Protein AF-A0A374WQ20-F1 (afdb_monomer_lite)

Radius of gyration: 15.82 Å; chains: 1; bounding box: 30×45×33 Å

Structure (mmCIF, N/CA/C/O backbone):
data_AF-A0A374WQ20-F1
#
_entry.id   AF-A0A374WQ20-F1
#
loop_
_atom_site.group_PDB
_atom_site.id
_atom_site.type_symbol
_atom_site.label_atom_id
_atom_site.label_alt_id
_atom_site.label_comp_id
_atom_site.label_asym_id
_atom_site.label_entity_id
_atom_site.label_seq_id
_atom_site.pdbx_PDB_ins_code
_atom_site.Cartn_x
_atom_site.Cartn_y
_atom_site.Cartn_z
_atom_site.occupancy
_atom_site.B_iso_or_equiv
_atom_site.auth_seq_id
_atom_site.auth_comp_id
_atom_site.auth_asym_id
_atom_site.auth_atom_id
_atom_site.pdbx_PDB_model_num
ATOM 1 N N . MET A 1 1 ? 12.275 -36.268 0.951 1.00 54.03 1 MET A N 1
ATOM 2 C CA . MET A 1 1 ? 11.335 -35.352 0.262 1.00 54.03 1 MET A CA 1
ATOM 3 C C . MET A 1 1 ? 11.968 -34.889 -1.045 1.00 54.03 1 MET A C 1
ATOM 5 O O . MET A 1 1 ? 13.003 -34.237 -0.990 1.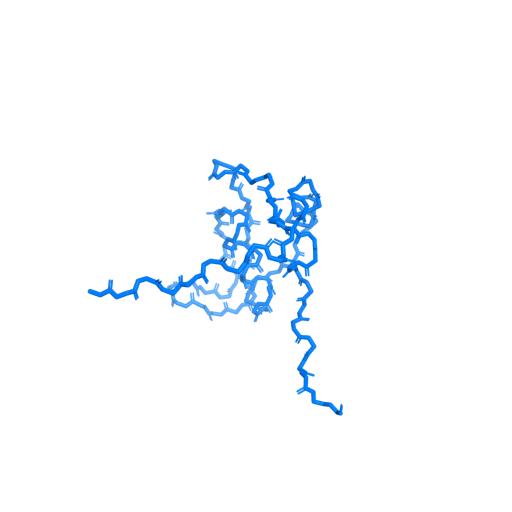00 54.03 1 MET A O 1
ATOM 9 N N . LYS A 1 2 ? 11.414 -35.260 -2.209 1.00 52.38 2 LYS A N 1
ATOM 10 C CA . LYS A 1 2 ? 11.861 -34.704 -3.498 1.00 52.38 2 LYS A CA 1
ATOM 11 C C . LYS A 1 2 ? 11.338 -33.269 -3.598 1.00 52.38 2 LYS A C 1
ATOM 13 O O . LYS A 1 2 ? 10.128 -33.071 -3.561 1.00 52.38 2 LYS A O 1
ATOM 18 N N . ARG A 1 3 ? 12.233 -32.282 -3.671 1.00 60.41 3 ARG A N 1
ATOM 19 C CA . ARG A 1 3 ? 11.855 -30.893 -3.967 1.00 60.41 3 ARG A CA 1
ATOM 20 C C . ARG A 1 3 ? 11.428 -30.837 -5.435 1.00 60.41 3 ARG A C 1
ATOM 22 O O . ARG A 1 3 ? 12.156 -31.318 -6.298 1.00 60.41 3 ARG A O 1
ATOM 29 N N . SER A 1 4 ? 10.230 -30.330 -5.703 1.00 65.75 4 SER A N 1
ATOM 30 C CA . SER A 1 4 ? 9.724 -30.102 -7.058 1.00 65.75 4 SER A CA 1
ATOM 31 C C . SER A 1 4 ? 10.640 -29.132 -7.813 1.00 65.75 4 SER A C 1
ATOM 33 O O . SER A 1 4 ? 11.115 -28.157 -7.233 1.00 65.75 4 SER A O 1
ATOM 35 N N . ASN A 1 5 ? 10.895 -29.422 -9.094 1.00 60.28 5 ASN A N 1
ATOM 36 C CA . ASN A 1 5 ? 11.721 -28.600 -9.979 1.00 60.28 5 ASN A CA 1
ATOM 37 C C . ASN A 1 5 ? 11.223 -27.149 -9.997 1.00 60.28 5 ASN A C 1
ATOM 39 O O . ASN A 1 5 ? 10.050 -26.888 -10.273 1.00 60.28 5 ASN A O 1
ATOM 43 N N . ILE A 1 6 ? 12.131 -26.216 -9.710 1.00 64.62 6 ILE A N 1
ATOM 44 C CA . ILE A 1 6 ? 11.898 -24.779 -9.850 1.00 64.62 6 ILE A CA 1
ATOM 45 C C . ILE A 1 6 ? 11.749 -24.501 -11.345 1.00 64.62 6 ILE A C 1
ATOM 47 O O . ILE A 1 6 ? 12.640 -24.790 -12.139 1.00 64.62 6 ILE A O 1
ATOM 51 N N . ASN A 1 7 ? 10.581 -24.001 -11.731 1.00 59.06 7 ASN A N 1
ATOM 52 C CA . ASN A 1 7 ? 10.238 -23.724 -13.116 1.00 59.06 7 ASN A CA 1
ATOM 53 C C . ASN A 1 7 ? 10.941 -22.417 -13.537 1.00 59.06 7 ASN A C 1
ATOM 55 O O . ASN A 1 7 ? 10.415 -21.333 -13.307 1.00 59.06 7 ASN A O 1
ATOM 59 N N . THR A 1 8 ? 12.142 -22.514 -14.115 1.00 58.16 8 THR A N 1
ATOM 60 C CA . THR A 1 8 ? 12.991 -21.377 -14.539 1.00 58.16 8 THR A CA 1
ATOM 61 C C . THR A 1 8 ? 12.488 -20.646 -15.794 1.00 58.16 8 THR A C 1
ATOM 63 O O . THR A 1 8 ? 13.116 -19.703 -16.261 1.00 58.16 8 THR A O 1
ATOM 66 N N . ALA A 1 9 ? 11.346 -21.058 -16.358 1.00 53.66 9 ALA A N 1
ATOM 67 C CA . ALA A 1 9 ? 10.803 -20.528 -17.612 1.00 53.66 9 ALA A CA 1
ATOM 68 C C . ALA A 1 9 ? 10.103 -19.160 -17.490 1.00 53.66 9 ALA A C 1
ATOM 70 O O . ALA A 1 9 ? 9.717 -18.576 -18.502 1.00 53.66 9 ALA A O 1
ATOM 71 N N . LYS A 1 10 ? 9.906 -18.632 -16.278 1.00 57.22 10 LYS A N 1
ATOM 72 C CA . LYS A 1 10 ? 9.412 -17.265 -16.083 1.00 57.22 10 LYS A CA 1
ATOM 73 C C . LYS A 1 10 ? 10.600 -16.407 -15.695 1.00 57.22 10 LYS A C 1
ATOM 75 O O . LYS A 1 10 ? 11.123 -16.586 -14.607 1.00 57.22 10 LYS A O 1
ATOM 80 N N . SER A 1 11 ? 10.997 -15.492 -16.579 1.00 55.25 11 SER A N 1
ATOM 81 C CA . SER A 1 11 ? 11.894 -14.384 -16.246 1.00 55.25 11 SER A CA 1
ATOM 82 C C . SER A 1 11 ? 11.473 -13.815 -14.893 1.00 55.25 11 SER A C 1
ATOM 84 O O . SER A 1 11 ? 10.343 -13.324 -14.777 1.00 55.25 11 SER A O 1
ATOM 86 N N . ASP A 1 12 ? 12.320 -13.956 -13.878 1.00 58.81 12 ASP A N 1
ATOM 87 C CA . ASP A 1 12 ? 12.037 -13.463 -12.538 1.00 58.81 12 ASP A CA 1
ATOM 88 C C . ASP A 1 12 ? 11.725 -11.966 -12.636 1.00 58.81 12 ASP A C 1
ATOM 90 O O . ASP A 1 12 ? 12.603 -11.148 -12.905 1.00 58.81 12 ASP A O 1
ATOM 94 N N . LYS A 1 13 ? 10.444 -11.600 -12.493 1.00 66.75 13 LYS A N 1
ATOM 95 C CA . LYS A 1 13 ? 10.044 -10.201 -12.338 1.00 66.75 13 LYS A CA 1
ATOM 96 C C . LYS A 1 13 ? 10.537 -9.774 -10.963 1.00 66.75 13 LYS A C 1
ATOM 98 O O . LYS A 1 13 ? 9.861 -10.007 -9.964 1.00 66.75 13 LYS A O 1
ATOM 103 N N . SER A 1 14 ? 11.745 -9.229 -10.914 1.00 68.44 14 SER A N 1
ATOM 104 C CA . SER A 1 14 ? 12.277 -8.583 -9.727 1.00 68.44 14 SER A CA 1
ATOM 105 C C . SER A 1 14 ? 11.646 -7.199 -9.595 1.00 68.44 14 SER A C 1
ATOM 107 O O . SER A 1 14 ? 11.531 -6.449 -10.563 1.00 68.44 14 SER A O 1
ATOM 109 N N . TYR A 1 15 ? 11.206 -6.883 -8.383 1.00 74.56 15 TYR A N 1
ATOM 110 C CA . TYR A 1 15 ? 10.693 -5.568 -8.027 1.00 74.56 15 TYR A CA 1
ATOM 111 C C . TYR A 1 15 ? 11.724 -4.886 -7.137 1.00 74.56 15 TYR A C 1
ATOM 113 O O . TYR A 1 15 ? 12.230 -5.506 -6.199 1.00 74.56 15 TYR A O 1
ATOM 121 N N . ASN A 1 16 ? 12.047 -3.629 -7.432 1.00 77.19 16 ASN A N 1
ATOM 122 C CA . ASN A 1 16 ? 12.956 -2.847 -6.602 1.00 77.19 16 ASN A CA 1
ATOM 123 C C . ASN A 1 16 ? 12.141 -2.167 -5.498 1.00 77.19 16 ASN A C 1
ATOM 125 O O . ASN A 1 16 ? 11.648 -1.057 -5.676 1.00 77.19 16 ASN A O 1
ATOM 129 N N . LEU A 1 17 ? 11.906 -2.898 -4.409 1.00 77.81 17 LEU A N 1
ATOM 130 C CA . LEU A 1 17 ? 11.097 -2.444 -3.283 1.00 77.81 17 LEU A CA 1
ATOM 131 C C . LEU A 1 17 ? 12.006 -1.979 -2.148 1.00 77.81 17 LEU A C 1
ATOM 133 O O . LEU A 1 17 ? 12.720 -2.797 -1.566 1.00 77.81 17 LEU A O 1
ATOM 137 N N . ASP A 1 18 ? 11.916 -0.702 -1.786 1.00 79.31 18 ASP A N 1
ATOM 138 C CA . ASP A 1 18 ? 12.412 -0.247 -0.492 1.00 79.31 18 ASP A CA 1
ATOM 139 C C . ASP A 1 18 ? 11.382 -0.609 0.587 1.00 79.31 18 ASP A C 1
ATOM 141 O O . ASP A 1 18 ? 10.230 -0.178 0.560 1.00 79.31 18 ASP A O 1
ATOM 145 N N . LEU A 1 19 ? 11.784 -1.469 1.522 1.00 77.00 19 LEU A N 1
ATOM 146 C CA . LEU A 1 19 ? 10.930 -1.922 2.622 1.00 77.00 19 LEU A CA 1
ATOM 147 C C . LEU A 1 19 ? 10.915 -0.941 3.800 1.00 77.00 19 LEU A C 1
ATOM 149 O O . LEU A 1 19 ? 10.103 -1.107 4.711 1.00 77.00 19 LEU 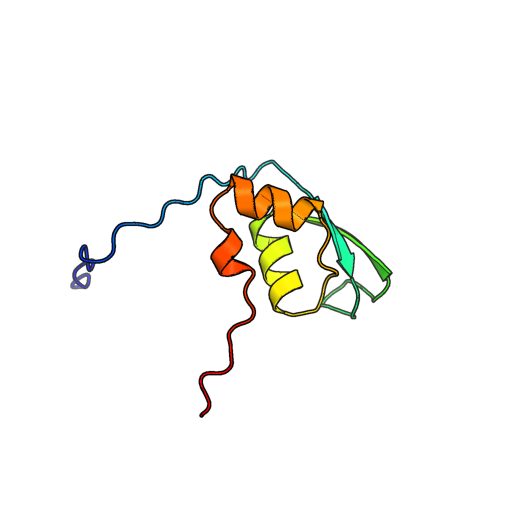A O 1
ATOM 153 N N . SER A 1 20 ? 11.809 0.047 3.786 1.00 81.31 20 SER A N 1
ATOM 154 C CA . SER A 1 20 ? 11.903 1.096 4.805 1.00 81.31 20 SER A CA 1
ATOM 155 C C . SER A 1 20 ? 10.936 2.243 4.517 1.00 81.31 20 SER A C 1
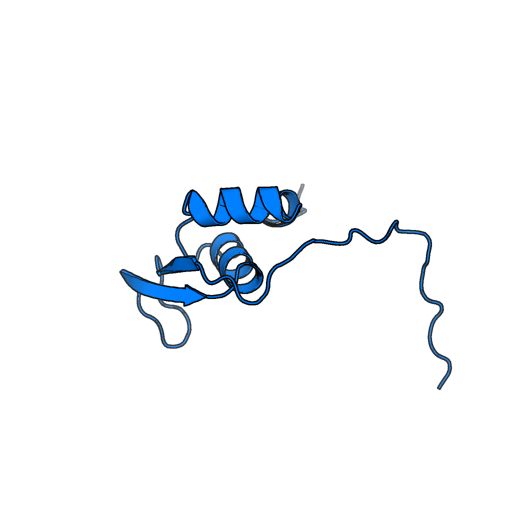ATOM 157 O O . SER A 1 20 ? 10.559 2.978 5.429 1.00 81.31 20 SER A O 1
ATOM 159 N N . GLU A 1 21 ? 10.527 2.390 3.256 1.00 83.50 21 GLU A N 1
ATOM 160 C CA . GLU A 1 21 ? 9.592 3.418 2.828 1.00 83.50 21 GLU A CA 1
ATOM 161 C C . GLU A 1 21 ? 8.167 3.066 3.276 1.00 83.50 21 GLU A C 1
ATOM 163 O O . GLU A 1 21 ? 7.637 1.975 3.026 1.00 83.50 21 GLU A O 1
ATOM 168 N N . VAL A 1 22 ? 7.544 4.010 3.977 1.00 87.81 22 VAL A N 1
ATOM 169 C CA . VAL A 1 22 ? 6.181 3.893 4.491 1.00 87.81 22 VAL A CA 1
ATOM 170 C C . VAL A 1 22 ? 5.330 5.022 3.937 1.00 87.81 22 VAL A C 1
ATOM 172 O O . VAL A 1 22 ? 5.696 6.192 4.008 1.00 87.81 22 VAL A O 1
ATOM 175 N N . HIS A 1 23 ? 4.166 4.659 3.411 1.00 85.12 23 HIS A N 1
ATOM 176 C CA . HIS A 1 23 ? 3.220 5.586 2.809 1.00 85.12 23 HIS A CA 1
ATOM 177 C C . HIS A 1 23 ? 1.980 5.707 3.675 1.00 85.12 23 HIS A C 1
ATOM 179 O O . HIS A 1 23 ? 1.511 4.730 4.273 1.00 85.12 23 HIS A O 1
ATOM 185 N N . LYS A 1 24 ? 1.432 6.918 3.717 1.00 88.06 24 LYS A N 1
ATOM 186 C CA . LYS A 1 24 ? 0.191 7.193 4.423 1.00 88.06 24 LYS A CA 1
ATOM 187 C C . LYS A 1 24 ? -0.992 6.647 3.624 1.00 88.06 24 LYS A C 1
ATOM 189 O O . LYS A 1 24 ? -1.158 6.939 2.441 1.00 88.06 24 LYS A O 1
ATOM 194 N N . VAL A 1 25 ? -1.829 5.862 4.290 1.00 87.44 25 VAL A N 1
ATOM 195 C CA . VAL A 1 25 ? -3.041 5.255 3.742 1.00 87.44 25 VAL A CA 1
ATOM 196 C C . VAL A 1 25 ? -4.250 5.657 4.570 1.00 87.44 25 VAL A C 1
ATOM 198 O O . VAL A 1 25 ? -4.188 5.678 5.799 1.00 87.44 25 VAL A O 1
ATOM 201 N N . THR A 1 26 ? -5.357 5.943 3.889 1.00 89.38 26 THR A N 1
ATOM 202 C CA . THR A 1 26 ? -6.639 6.268 4.516 1.00 89.38 26 THR A CA 1
ATOM 203 C C . THR A 1 26 ? -7.637 5.143 4.279 1.00 89.38 26 THR A C 1
ATOM 205 O O . THR A 1 26 ? -7.882 4.725 3.141 1.00 89.38 26 THR A O 1
ATOM 208 N N . PHE A 1 27 ? -8.200 4.617 5.364 1.00 88.88 27 PHE A N 1
ATOM 209 C CA . PHE A 1 27 ? -9.181 3.541 5.304 1.00 88.88 27 PHE A CA 1
ATOM 210 C C . PHE A 1 27 ? -10.534 4.084 4.844 1.00 88.88 27 PHE A C 1
ATOM 212 O O . PHE A 1 27 ? -11.115 4.966 5.466 1.00 88.88 27 PHE A O 1
ATOM 219 N N . GLN A 1 28 ? -11.067 3.533 3.757 1.00 88.31 28 GLN A N 1
ATOM 220 C CA . GLN A 1 28 ? -12.425 3.815 3.284 1.00 88.31 28 GLN A CA 1
ATOM 221 C C . GLN A 1 28 ? -13.469 2.908 3.947 1.00 88.31 28 GLN A C 1
ATOM 223 O O . GLN A 1 28 ? -14.659 3.214 3.922 1.00 88.31 28 GLN A O 1
ATOM 228 N N . LYS A 1 29 ? -13.042 1.768 4.502 1.00 87.56 29 LYS A N 1
ATOM 229 C CA . LYS A 1 29 ? -13.902 0.764 5.137 1.00 87.56 29 LYS A CA 1
ATOM 230 C C . LYS A 1 29 ? -13.247 0.227 6.397 1.00 87.56 29 LYS A C 1
ATOM 232 O O . LYS A 1 29 ? -12.021 0.195 6.486 1.00 87.56 29 LYS A O 1
ATOM 237 N N . ASP A 1 30 ? -14.075 -0.266 7.309 1.00 88.25 30 ASP A N 1
ATOM 238 C CA . ASP A 1 30 ? -13.608 -0.970 8.498 1.00 88.25 30 ASP A CA 1
ATOM 239 C C . ASP A 1 30 ? -12.832 -2.228 8.090 1.00 88.25 30 ASP A C 1
ATOM 241 O O . ASP A 1 30 ? -13.312 -3.054 7.305 1.00 88.25 30 ASP A O 1
ATOM 245 N N . PHE A 1 31 ? -11.616 -2.373 8.611 1.00 84.62 31 PHE A N 1
ATOM 246 C CA . PHE A 1 31 ? -10.754 -3.501 8.294 1.00 84.62 31 PHE A CA 1
ATOM 247 C C . PHE A 1 31 ? -9.876 -3.899 9.479 1.00 84.62 31 PHE A C 1
ATOM 249 O O . PHE A 1 31 ? -8.929 -3.207 9.858 1.00 84.62 31 PHE A O 1
ATOM 256 N N . GLY A 1 32 ? -10.174 -5.070 10.046 1.00 84.56 32 GLY A N 1
ATOM 257 C CA . GLY A 1 32 ? -9.481 -5.581 11.223 1.00 84.56 32 GLY A CA 1
ATOM 258 C C . GLY A 1 32 ? -9.706 -4.673 12.431 1.00 84.56 32 GLY A C 1
ATOM 259 O O . GLY A 1 32 ? -10.823 -4.583 12.931 1.00 84.56 32 GLY A O 1
ATOM 260 N N . ALA A 1 33 ? -8.636 -4.026 12.892 1.00 84.69 33 ALA A N 1
ATOM 261 C CA . ALA A 1 33 ? -8.662 -3.094 14.018 1.00 84.69 33 ALA A CA 1
ATOM 262 C C . ALA A 1 33 ? -8.902 -1.628 13.606 1.00 84.69 33 ALA A C 1
ATOM 264 O O . ALA A 1 33 ? -9.110 -0.793 14.481 1.00 84.69 33 ALA A O 1
ATOM 265 N N . PHE A 1 34 ? -8.863 -1.315 12.306 1.00 86.56 34 PHE A N 1
ATOM 266 C CA . PHE A 1 34 ? -8.987 0.051 11.792 1.00 86.56 34 PHE A CA 1
ATOM 267 C C . PHE A 1 34 ? -10.413 0.344 11.348 1.00 86.56 34 PHE A C 1
ATOM 269 O O . PHE A 1 34 ? -11.066 -0.517 10.745 1.00 86.56 34 PHE A O 1
ATOM 276 N N . LYS A 1 35 ? -10.882 1.561 11.625 1.00 88.50 35 LYS A N 1
ATOM 277 C CA . LYS A 1 35 ? -12.197 2.026 11.182 1.00 88.50 35 LYS A CA 1
ATOM 278 C C . LYS A 1 35 ? -12.106 2.845 9.902 1.00 88.50 35 LYS A C 1
ATOM 280 O O . LYS A 1 35 ? -11.057 3.382 9.551 1.00 88.50 35 LYS A O 1
ATOM 285 N N . ALA A 1 36 ? -13.228 2.965 9.203 1.00 86.69 36 ALA A N 1
ATOM 286 C CA . ALA A 1 36 ? -13.361 3.894 8.092 1.00 86.69 36 ALA A CA 1
ATOM 287 C C . ALA A 1 36 ? -13.040 5.327 8.561 1.00 86.69 36 ALA A C 1
ATOM 289 O O . ALA A 1 36 ? -13.643 5.831 9.508 1.00 86.69 36 ALA A O 1
ATOM 290 N N . GLY A 1 37 ? -12.089 5.972 7.888 1.00 86.06 37 GLY A N 1
ATOM 291 C CA . GLY A 1 37 ? -11.561 7.292 8.231 1.00 86.06 37 GLY A CA 1
ATOM 292 C C . GLY A 1 37 ? -10.222 7.276 8.973 1.00 86.06 37 GLY A C 1
ATOM 293 O O . GLY A 1 37 ? -9.592 8.327 9.048 1.00 86.06 37 GLY A O 1
ATOM 294 N N . ASP A 1 38 ? -9.753 6.124 9.467 1.00 87.25 38 ASP A N 1
ATOM 295 C CA . ASP A 1 38 ? -8.431 6.042 10.094 1.00 87.25 38 ASP A CA 1
ATOM 296 C C . ASP A 1 38 ? -7.306 6.232 9.071 1.00 87.25 38 ASP A C 1
ATOM 298 O O . ASP A 1 38 ? -7.381 5.794 7.916 1.00 87.25 38 ASP A O 1
ATOM 302 N N . GLU A 1 39 ? -6.222 6.853 9.532 1.00 89.38 39 GLU A N 1
ATOM 303 C CA . GLU A 1 39 ? -5.001 7.060 8.762 1.00 89.38 39 GLU A CA 1
ATOM 304 C C . GLU A 1 39 ? -3.856 6.258 9.382 1.00 89.38 39 GLU A C 1
ATOM 306 O O . GLU A 1 39 ? -3.612 6.326 10.586 1.00 89.38 39 GLU A O 1
ATOM 311 N N . THR A 1 40 ? -3.119 5.506 8.566 1.00 88.38 40 THR A N 1
ATOM 312 C CA . THR A 1 40 ? -1.949 4.747 9.036 1.00 88.38 40 THR A CA 1
ATOM 313 C C . THR A 1 40 ? -0.798 4.844 8.050 1.00 88.38 40 THR A C 1
ATOM 315 O O . THR A 1 40 ? -0.997 5.207 6.894 1.00 88.38 40 THR A O 1
ATOM 318 N N . HIS A 1 41 ? 0.412 4.532 8.508 1.00 89.50 41 HIS A N 1
ATOM 319 C CA . HIS A 1 41 ? 1.591 4.440 7.653 1.00 89.50 41 HIS A CA 1
ATOM 320 C C . HIS A 1 41 ? 1.953 2.973 7.476 1.00 89.50 41 HIS A C 1
ATOM 322 O O . HIS A 1 41 ? 2.153 2.261 8.461 1.00 89.50 41 HIS A O 1
ATOM 328 N N . VAL A 1 42 ? 2.022 2.517 6.230 1.00 87.56 42 VAL A N 1
ATOM 329 C CA . VAL A 1 42 ? 2.356 1.128 5.904 1.00 87.56 42 VAL A CA 1
ATOM 330 C C . VAL A 1 42 ? 3.303 1.057 4.720 1.00 87.56 42 VAL A C 1
ATOM 332 O O . VAL A 1 42 ? 3.371 1.971 3.901 1.00 87.56 42 VAL A O 1
ATOM 335 N N . SER A 1 43 ? 4.034 -0.049 4.621 1.00 88.75 43 SER A N 1
ATOM 336 C CA . SER A 1 43 ? 4.933 -0.285 3.498 1.00 88.75 43 SER A CA 1
ATOM 337 C C . SER A 1 43 ? 4.167 -0.451 2.185 1.00 88.75 43 SER A C 1
ATOM 339 O O . SER A 1 43 ? 3.007 -0.886 2.161 1.00 88.75 43 SER A O 1
ATOM 341 N N . LEU A 1 44 ? 4.843 -0.149 1.076 1.00 85.88 44 LEU A N 1
ATOM 342 C CA . LEU A 1 44 ? 4.266 -0.196 -0.268 1.00 85.88 44 LEU A CA 1
ATOM 343 C C . LEU A 1 44 ? 3.534 -1.522 -0.588 1.00 85.88 44 LEU A C 1
ATOM 345 O O . LEU A 1 44 ? 2.402 -1.460 -1.075 1.00 85.88 44 LEU A 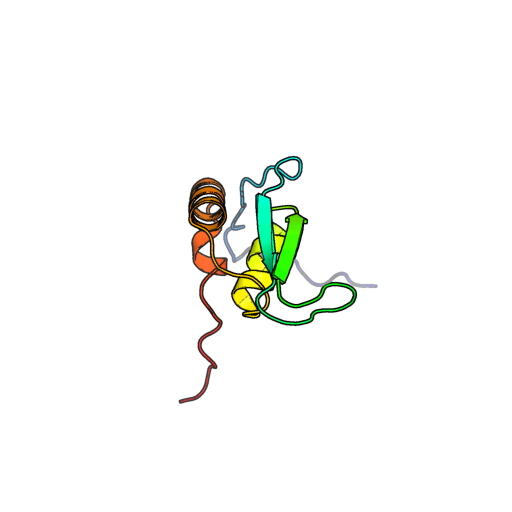O 1
ATOM 349 N N . PRO A 1 45 ? 4.064 -2.723 -0.259 1.00 86.12 45 PRO A N 1
ATOM 350 C CA . PRO A 1 45 ? 3.360 -3.978 -0.541 1.00 86.12 45 PRO A CA 1
ATOM 351 C C . PRO A 1 45 ? 2.022 -4.113 0.201 1.00 86.12 45 PRO A C 1
ATOM 353 O O . PRO A 1 45 ? 1.058 -4.661 -0.341 1.00 86.12 45 PRO A O 1
ATOM 356 N N . ILE 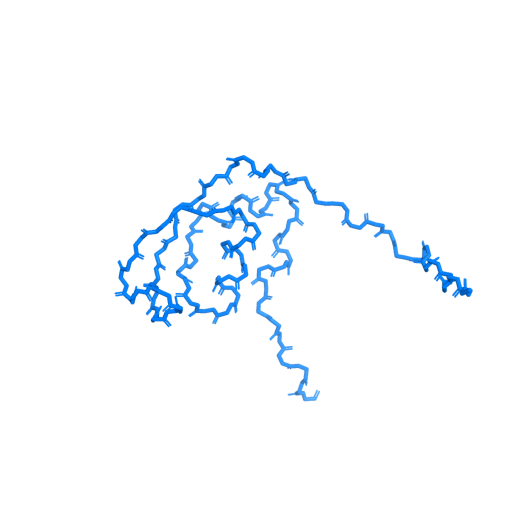A 1 46 ? 1.947 -3.617 1.441 1.00 87.56 46 ILE A N 1
ATOM 357 C CA . ILE A 1 46 ? 0.725 -3.658 2.253 1.00 87.56 46 ILE A CA 1
ATOM 358 C C . ILE A 1 46 ? -0.285 -2.646 1.711 1.00 87.56 46 ILE A C 1
ATOM 360 O O . ILE A 1 46 ? -1.443 -3.010 1.489 1.00 87.56 46 ILE A O 1
ATOM 364 N N . ALA A 1 47 ? 0.166 -1.420 1.426 1.00 86.81 47 ALA A N 1
ATOM 365 C CA . ALA A 1 47 ? -0.656 -0.372 0.830 1.00 86.81 47 ALA A CA 1
ATOM 366 C C . ALA A 1 47 ? -1.316 -0.861 -0.468 1.00 86.81 47 ALA A C 1
ATOM 368 O O . ALA A 1 47 ? -2.539 -0.826 -0.606 1.00 86.81 47 ALA A O 1
ATOM 369 N N . MET A 1 48 ? -0.524 -1.425 -1.383 1.00 85.56 48 MET A N 1
ATOM 370 C CA . MET A 1 48 ? -1.014 -1.962 -2.654 1.00 85.56 48 MET A CA 1
ATOM 371 C C . MET A 1 48 ? -2.046 -3.079 -2.465 1.00 85.56 48 MET A C 1
ATOM 373 O O . MET A 1 48 ? -3.057 -3.122 -3.169 1.00 85.56 48 MET A O 1
ATOM 377 N N . LYS A 1 49 ? -1.828 -3.977 -1.497 1.00 86.62 49 LYS A N 1
ATOM 378 C CA . LYS A 1 49 ? -2.779 -5.049 -1.180 1.00 86.62 49 LYS A CA 1
ATOM 379 C C . LYS A 1 49 ? -4.124 -4.484 -0.718 1.00 86.62 49 LYS A C 1
ATOM 381 O O . LYS A 1 49 ? -5.167 -4.959 -1.166 1.00 86.62 49 LYS A O 1
ATOM 386 N N . TRP A 1 50 ? -4.113 -3.476 0.151 1.00 87.62 50 TRP A N 1
ATOM 387 C CA . TRP A 1 50 ? -5.332 -2.854 0.672 1.00 87.62 50 TRP A CA 1
ATOM 388 C C . TRP A 1 50 ? -6.067 -2.005 -0.366 1.00 87.62 50 TRP A C 1
ATOM 390 O O . TRP A 1 50 ? -7.299 -2.055 -0.421 1.00 87.62 50 TRP A O 1
ATOM 400 N N . VAL A 1 51 ? -5.334 -1.308 -1.239 1.00 86.38 51 VAL A N 1
ATOM 401 C CA . VAL A 1 51 ? -5.900 -0.599 -2.399 1.00 86.38 51 VAL A CA 1
ATOM 402 C C . VAL A 1 51 ? -6.589 -1.588 -3.341 1.00 86.38 51 VAL A C 1
ATOM 404 O O . VAL A 1 51 ? -7.748 -1.398 -3.712 1.00 86.38 51 VAL A O 1
ATOM 407 N N . LYS A 1 52 ? -5.939 -2.715 -3.653 1.00 84.81 52 LYS A N 1
ATOM 408 C CA . LYS A 1 52 ? -6.516 -3.762 -4.511 1.00 84.81 52 LYS A CA 1
ATOM 409 C C . LYS A 1 52 ? -7.799 -4.364 -3.928 1.00 84.81 52 LYS A C 1
ATOM 411 O O . LYS A 1 52 ? -8.736 -4.660 -4.669 1.00 84.81 52 LYS A O 1
ATOM 416 N N . MET A 1 53 ? -7.857 -4.516 -2.606 1.00 84.06 53 MET A N 1
ATOM 417 C CA . MET A 1 53 ? -9.052 -4.966 -1.885 1.00 84.06 53 MET A CA 1
ATOM 418 C C . MET A 1 53 ? -10.146 -3.887 -1.773 1.00 84.06 53 MET A C 1
ATOM 420 O O . MET A 1 53 ? -11.270 -4.205 -1.389 1.00 84.06 53 MET A O 1
ATOM 424 N N . GLY A 1 54 ? -9.855 -2.627 -2.118 1.00 83.94 54 GLY A N 1
ATOM 425 C CA . GLY A 1 54 ? -10.787 -1.505 -1.974 1.00 83.94 54 GLY A CA 1
ATOM 426 C C . GLY A 1 54 ? -11.092 -1.162 -0.515 1.00 83.94 54 GLY A C 1
ATOM 427 O O . GLY A 1 54 ? -12.209 -0.744 -0.203 1.00 83.94 54 GLY A O 1
ATOM 428 N N . ILE A 1 55 ? -10.129 -1.424 0.371 1.00 86.25 55 ILE A N 1
ATOM 429 C CA . ILE A 1 55 ? -10.176 -1.078 1.796 1.00 86.25 55 ILE A CA 1
ATOM 430 C C . ILE A 1 55 ? -9.641 0.340 2.005 1.00 86.25 55 ILE A C 1
ATOM 432 O O . ILE A 1 55 ? -10.150 1.077 2.842 1.00 86.25 55 ILE A O 1
ATOM 436 N N . VAL A 1 56 ? -8.617 0.708 1.236 1.00 86.31 56 VAL A N 1
ATOM 437 C CA . VAL A 1 56 ? -7.880 1.968 1.342 1.00 86.31 56 VAL A CA 1
ATOM 438 C C . VAL A 1 56 ? -8.031 2.774 0.057 1.00 86.31 56 VAL A C 1
ATOM 440 O O . VAL A 1 56 ? -8.124 2.197 -1.029 1.00 86.31 56 VAL A O 1
ATOM 443 N N . SER A 1 57 ? -8.037 4.102 0.184 1.00 82.31 57 SER A N 1
ATOM 444 C CA . SER A 1 57 ? -8.044 5.007 -0.966 1.00 82.31 57 SER A CA 1
ATOM 445 C C . SER A 1 57 ? -6.728 4.940 -1.736 1.00 82.31 57 SER A C 1
ATOM 447 O O . SER A 1 57 ? -5.649 5.014 -1.153 1.00 82.31 57 SER A O 1
ATOM 449 N N . GLU A 1 58 ? -6.812 4.861 -3.060 1.00 77.75 58 GLU A N 1
ATOM 450 C CA . GLU A 1 58 ? -5.643 5.005 -3.921 1.00 77.75 58 GLU A CA 1
ATOM 451 C C . GLU A 1 58 ? -5.166 6.464 -3.872 1.00 77.75 58 GLU A C 1
ATOM 453 O O . GLU A 1 58 ? -5.884 7.377 -4.281 1.00 77.75 58 GLU A O 1
ATOM 458 N N . THR A 1 59 ? -3.982 6.694 -3.306 1.00 80.50 59 THR A N 1
ATOM 459 C CA . THR A 1 59 ? -3.312 7.998 -3.300 1.00 80.50 59 THR A CA 1
ATOM 460 C C . THR A 1 59 ? -2.244 8.045 -4.389 1.00 80.50 59 THR A C 1
ATOM 462 O O . THR A 1 59 ? -1.637 7.030 -4.741 1.00 80.50 59 THR A O 1
ATOM 465 N N . SER A 1 60 ? -1.994 9.245 -4.920 1.00 80.75 60 SER A N 1
ATOM 466 C CA . SER A 1 60 ? -0.988 9.475 -5.966 1.00 80.75 60 SER A CA 1
ATOM 467 C C . SER A 1 60 ? 0.408 8.995 -5.551 1.00 80.75 60 SER A C 1
ATOM 469 O O . SER A 1 60 ? 1.152 8.462 -6.375 1.00 80.75 60 SER A O 1
ATOM 471 N N . GLU A 1 61 ? 0.740 9.101 -4.265 1.00 82.06 61 GLU A N 1
ATOM 472 C CA . GLU A 1 61 ? 2.001 8.629 -3.686 1.00 82.06 61 GLU A CA 1
ATOM 473 C C . GLU A 1 61 ? 2.196 7.119 -3.871 1.00 82.06 61 GLU A C 1
ATOM 475 O O . GLU A 1 61 ? 3.235 6.694 -4.370 1.00 82.06 61 GLU A O 1
ATOM 480 N N . ILE A 1 62 ? 1.172 6.310 -3.573 1.00 81.25 62 ILE A N 1
ATOM 481 C CA . ILE A 1 62 ? 1.223 4.846 -3.717 1.00 81.25 62 ILE A CA 1
ATOM 482 C C . ILE A 1 62 ? 1.361 4.461 -5.191 1.00 81.25 62 ILE A C 1
ATOM 484 O O . ILE A 1 62 ? 2.116 3.550 -5.525 1.00 81.25 62 ILE A O 1
ATOM 488 N N . THR A 1 63 ? 0.661 5.162 -6.090 1.00 81.62 63 THR A N 1
ATOM 489 C CA . THR A 1 63 ? 0.766 4.897 -7.534 1.00 81.62 63 THR A CA 1
ATOM 490 C C . THR A 1 63 ? 2.144 5.244 -8.093 1.00 81.62 63 THR A C 1
ATOM 492 O O . THR A 1 63 ? 2.676 4.490 -8.908 1.00 81.62 63 THR A O 1
ATOM 495 N N . SER A 1 64 ? 2.745 6.340 -7.621 1.00 84.75 64 SER A N 1
ATOM 496 C CA . SER A 1 64 ? 4.089 6.764 -8.016 1.00 84.75 64 SER A CA 1
ATOM 497 C C . SER A 1 64 ? 5.145 5.791 -7.492 1.00 84.75 64 SER A C 1
ATOM 499 O O . SER A 1 64 ? 5.952 5.280 -8.264 1.00 84.75 64 SER A O 1
ATOM 501 N N . ALA A 1 65 ? 5.077 5.433 -6.208 1.00 82.06 65 ALA A N 1
ATOM 502 C CA . ALA A 1 65 ? 5.980 4.462 -5.598 1.00 82.06 65 ALA A CA 1
ATOM 503 C C . ALA A 1 65 ? 5.862 3.077 -6.258 1.00 82.06 65 ALA A C 1
ATOM 505 O O . ALA A 1 65 ? 6.868 2.433 -6.557 1.00 82.06 65 ALA A O 1
ATOM 506 N N . ALA A 1 66 ? 4.644 2.642 -6.596 1.00 82.62 66 ALA A N 1
ATOM 507 C CA . ALA A 1 66 ? 4.433 1.414 -7.355 1.00 82.62 66 ALA A CA 1
ATOM 508 C C . ALA A 1 66 ? 5.024 1.484 -8.772 1.00 82.62 66 ALA A C 1
ATOM 510 O O . ALA A 1 66 ? 5.504 0.465 -9.264 1.00 82.62 66 ALA A O 1
ATOM 511 N N . ALA A 1 67 ? 5.013 2.647 -9.430 1.00 83.06 67 ALA A N 1
ATOM 512 C CA . ALA A 1 67 ? 5.671 2.838 -10.723 1.00 83.06 67 ALA A CA 1
ATOM 513 C C . ALA A 1 67 ? 7.195 2.772 -10.612 1.00 83.06 67 ALA A C 1
ATOM 515 O O . ALA A 1 67 ? 7.822 2.034 -11.370 1.00 83.06 67 ALA A O 1
ATOM 516 N N . THR A 1 68 ? 7.777 3.448 -9.622 1.00 83.06 68 THR A N 1
ATOM 517 C CA . THR A 1 68 ? 9.220 3.413 -9.348 1.00 83.06 68 THR A CA 1
ATOM 518 C C . THR A 1 68 ? 9.705 1.997 -9.027 1.00 83.06 68 THR A C 1
ATOM 520 O O . THR A 1 68 ? 10.747 1.572 -9.520 1.00 83.06 68 THR A O 1
ATOM 523 N N . ALA A 1 69 ? 8.916 1.230 -8.270 1.00 79.94 69 ALA A N 1
ATOM 524 C CA . ALA A 1 69 ? 9.229 -0.155 -7.922 1.00 79.94 69 ALA A CA 1
ATOM 525 C C . ALA A 1 69 ? 8.984 -1.169 -9.061 1.00 79.94 69 ALA A C 1
ATOM 527 O O . ALA A 1 69 ? 9.304 -2.352 -8.911 1.00 79.94 69 ALA A O 1
ATOM 528 N N . GLY A 1 70 ? 8.393 -0.745 -10.188 1.00 78.69 70 GLY A N 1
ATOM 529 C CA . GLY A 1 70 ? 7.989 -1.630 -11.290 1.00 78.69 70 GLY A CA 1
ATOM 530 C C . GLY A 1 70 ? 6.754 -2.490 -10.981 1.00 78.69 70 GLY A C 1
ATOM 531 O O . GLY A 1 70 ? 6.458 -3.451 -11.688 1.00 78.69 70 GLY A O 1
ATOM 532 N N . CYS A 1 71 ? 6.019 -2.151 -9.924 1.00 77.94 71 CYS A N 1
ATOM 533 C CA . CYS A 1 71 ? 4.876 -2.883 -9.389 1.00 77.94 71 CYS A CA 1
ATOM 534 C C . CYS A 1 71 ? 3.515 -2.397 -9.916 1.00 77.94 71 CYS A C 1
ATOM 536 O O . CYS A 1 71 ? 2.488 -2.923 -9.488 1.00 77.94 71 CYS A O 1
ATOM 538 N N . SER A 1 72 ? 3.457 -1.423 -10.832 1.00 75.75 72 SER A N 1
ATOM 539 C CA . SER A 1 72 ? 2.192 -0.841 -11.325 1.00 75.75 72 SER A CA 1
ATOM 540 C C . SER A 1 72 ? 1.190 -1.879 -11.836 1.00 75.75 72 SER A C 1
ATOM 542 O O . SER A 1 72 ? -0.016 -1.733 -11.648 1.00 75.75 72 SER A O 1
ATOM 544 N N . ASP A 1 73 ? 1.666 -2.966 -12.448 1.00 73.00 73 ASP A N 1
ATOM 545 C CA . ASP A 1 73 ? 0.799 -4.047 -12.927 1.00 73.00 73 ASP A CA 1
ATOM 546 C C . ASP A 1 73 ? 0.038 -4.768 -11.806 1.00 73.00 73 ASP A C 1
ATOM 548 O O . ASP A 1 73 ? -1.037 -5.314 -12.051 1.00 73.00 73 ASP A O 1
ATOM 552 N N . LEU A 1 74 ? 0.567 -4.762 -10.581 1.00 72.75 74 LEU A N 1
ATOM 553 C CA . LEU A 1 74 ? -0.022 -5.439 -9.426 1.00 72.75 74 LEU A CA 1
ATOM 554 C C . LEU A 1 74 ? -1.148 -4.626 -8.767 1.00 72.75 74 LEU A C 1
ATOM 556 O O . LEU A 1 74 ? -1.960 -5.209 -8.046 1.00 72.75 74 LEU A O 1
ATOM 560 N N . LEU A 1 75 ? -1.223 -3.314 -9.031 1.00 72.44 75 LEU A N 1
ATOM 561 C CA . LEU A 1 75 ? -2.326 -2.446 -8.589 1.00 72.44 75 LEU A CA 1
ATOM 562 C C . LEU A 1 75 ? -3.623 -2.711 -9.361 1.00 72.44 75 LEU A C 1
ATOM 564 O O . LEU A 1 75 ? -4.713 -2.417 -8.867 1.00 72.44 75 LEU A O 1
ATOM 568 N N . LYS A 1 76 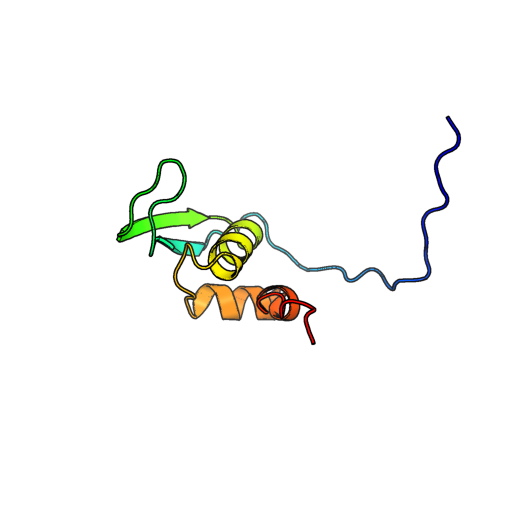? -3.534 -3.302 -10.560 1.00 67.00 76 LYS A N 1
ATOM 569 C CA . LYS A 1 76 ? -4.714 -3.658 -11.351 1.00 67.00 76 LYS A CA 1
ATOM 570 C C . LYS A 1 76 ? -5.572 -4.627 -10.533 1.00 67.00 76 LYS A C 1
ATOM 572 O O . LYS A 1 76 ? -5.122 -5.711 -10.148 1.00 67.00 76 LYS A O 1
ATOM 577 N N . LYS A 1 77 ? -6.827 -4.239 -10.268 1.00 60.19 77 LYS A N 1
ATOM 578 C CA . LYS A 1 77 ? -7.843 -5.159 -9.737 1.00 60.19 77 LYS A CA 1
ATOM 579 C C . LYS A 1 77 ? -7.834 -6.404 -10.614 1.00 60.19 77 LYS A C 1
ATOM 581 O O . LYS A 1 77 ? -7.831 -6.278 -11.840 1.00 60.19 77 LYS A O 1
ATOM 586 N N . ASP A 1 78 ? -7.822 -7.586 -9.998 1.00 57.50 78 ASP A N 1
ATOM 587 C CA . ASP A 1 78 ? -8.042 -8.818 -10.748 1.00 57.50 78 ASP A CA 1
ATOM 588 C C . ASP A 1 78 ? -9.377 -8.647 -11.473 1.00 57.50 78 ASP A C 1
ATOM 590 O O . ASP A 1 78 ? -10.437 -8.600 -10.841 1.00 57.50 78 ASP A O 1
ATOM 594 N N . LYS A 1 79 ? -9.333 -8.490 -12.803 1.00 47.91 79 LYS A N 1
ATOM 595 C CA . LYS A 1 79 ? -10.525 -8.688 -13.620 1.00 47.91 79 LYS A CA 1
ATOM 596 C C . LYS A 1 79 ? -10.970 -10.098 -13.276 1.00 47.91 79 LYS A C 1
ATOM 598 O O . LYS A 1 79 ? -10.226 -11.041 -13.546 1.00 47.91 79 LYS A O 1
ATOM 603 N N . LYS A 1 80 ? -12.122 -10.234 -12.610 1.00 46.38 80 LYS A N 1
ATOM 604 C CA . LYS A 1 80 ? -12.757 -11.536 -12.406 1.00 46.38 80 LYS A CA 1
ATOM 605 C C . LYS A 1 80 ? -12.701 -12.248 -13.753 1.00 46.38 80 LYS A C 1
ATOM 607 O O . LYS A 1 80 ? -13.250 -11.752 -14.731 1.00 46.38 80 LYS A O 1
ATOM 612 N N . LYS A 1 81 ? -11.952 -13.348 -13.812 1.00 41.09 81 LYS A N 1
ATOM 613 C CA . LYS A 1 81 ? -11.914 -14.220 -14.978 1.00 41.09 81 LYS A CA 1
ATOM 614 C C . LYS A 1 81 ? -13.303 -14.850 -15.041 1.00 41.09 81 LYS A C 1
ATOM 616 O O . LYS A 1 81 ? -13.608 -15.733 -14.247 1.00 41.09 81 LYS A O 1
ATOM 621 N N . GLY A 1 82 ? -14.166 -14.269 -15.857 1.00 52.09 82 GLY A N 1
ATOM 622 C CA . GLY A 1 82 ? -15.589 -14.564 -15.874 1.00 52.09 82 GLY A CA 1
ATOM 623 C C . GLY A 1 82 ? -16.274 -13.812 -16.999 1.00 52.09 82 GLY A C 1
ATOM 624 O O . GLY A 1 82 ? -17.065 -12.921 -16.723 1.00 52.09 82 GLY A O 1
ATOM 625 N N . GLU A 1 83 ? -15.892 -14.150 -18.227 1.00 34.53 83 GLU A N 1
ATOM 626 C CA . GLU A 1 83 ? -16.793 -14.398 -19.359 1.00 34.53 83 GLU A CA 1
ATOM 627 C C . GLU A 1 83 ? -16.071 -15.309 -20.358 1.00 34.53 83 GLU A C 1
ATOM 629 O O . GLU A 1 83 ? -14.854 -15.089 -20.579 1.00 34.53 83 GLU A O 1
#

Sequence (83 aa):
MKRSNINTAKSDKSYNLDLSEVHKVTFQKDFGAFKAGDETHVSLPIAMKWVKMGIVSETSEITSAAATAGCSDLLKKDKKKGE

pLDDT: mean 76.45, std 13.34, range [34.53, 89.5]

Secondary structure (DSSP, 8-state):
-PPPPP-TTS--------SS-EEEEEBSS-BTTBPTT-EEEEEHHHHHHHHHHTSB---HHHHHHHHHTT-HHHHS-------

Foldseek 3Di:
DDDPDDPPPDDPPAFPFDQVDWDKWAFCADDDPDHHGDIDTHGLVVRLVCLLVVGTDDDPVSCVNCVNRVNNVSSDRPPPPDD